Protein AF-A0A5B9TEE9-F1 (afdb_monomer_lite)

pLDDT: mean 95.25, std 2.34, range [83.38, 97.81]

Structure (mmCIF, N/CA/C/O backbone):
data_AF-A0A5B9TEE9-F1
#
_entry.id   AF-A0A5B9TEE9-F1
#
loop_
_atom_site.group_PDB
_atom_site.id
_atom_site.type_symbol
_atom_site.label_atom_id
_atom_site.label_alt_id
_atom_site.label_comp_id
_atom_site.label_asym_id
_atom_site.label_entity_id
_atom_site.label_seq_id
_atom_site.pdbx_PDB_ins_code
_atom_site.Cartn_x
_atom_site.Cartn_y
_atom_site.Cartn_z
_atom_site.occupancy
_atom_site.B_iso_or_equiv
_atom_site.auth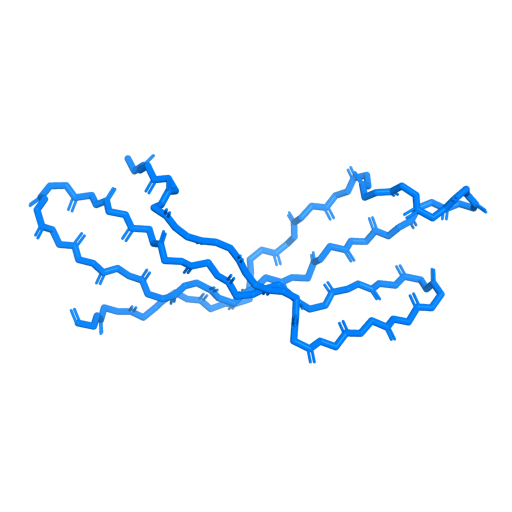_seq_id
_atom_site.auth_comp_id
_atom_site.auth_asym_id
_atom_site.auth_atom_id
_atom_site.pdbx_PDB_model_num
ATOM 1 N N . MET A 1 1 ? -13.591 6.781 0.684 1.00 83.38 1 MET A N 1
ATOM 2 C CA . MET A 1 1 ? -12.202 6.606 1.148 1.00 83.38 1 MET A CA 1
ATOM 3 C C . MET A 1 1 ? -11.304 7.657 0.505 1.00 83.38 1 MET A C 1
ATOM 5 O O . MET A 1 1 ? -11.313 7.783 -0.715 1.00 83.38 1 MET A O 1
ATOM 9 N N . VAL A 1 2 ? -10.585 8.441 1.311 1.00 92.62 2 VAL A N 1
ATOM 10 C CA . VAL A 1 2 ? -9.678 9.528 0.889 1.00 92.62 2 VAL A CA 1
ATOM 11 C C . VAL A 1 2 ? -8.270 9.230 1.402 1.00 92.62 2 VAL A C 1
ATOM 13 O O . VAL A 1 2 ? -8.122 8.732 2.515 1.00 92.62 2 VAL A O 1
ATOM 16 N N . VAL A 1 3 ? -7.243 9.525 0.605 1.00 93.50 3 VAL A N 1
ATOM 17 C CA . VAL A 1 3 ? -5.840 9.407 1.029 1.00 93.50 3 VAL A CA 1
ATOM 18 C C . VAL A 1 3 ? -5.469 10.636 1.863 1.00 93.50 3 VAL A C 1
ATOM 20 O O . VAL A 1 3 ? -5.570 11.757 1.373 1.00 93.50 3 VAL A O 1
ATOM 23 N N . GLU A 1 4 ? -5.069 10.425 3.116 1.00 93.62 4 GLU A N 1
ATOM 24 C CA . GLU A 1 4 ? -4.602 11.477 4.032 1.00 93.62 4 GLU A CA 1
ATOM 25 C C . GLU A 1 4 ? -3.078 11.651 3.933 1.00 93.62 4 GLU A C 1
ATOM 27 O O . GLU A 1 4 ? -2.588 12.773 3.853 1.00 93.62 4 GLU A O 1
ATOM 32 N N . GLU A 1 5 ? -2.332 10.543 3.882 1.00 94.56 5 GLU A N 1
ATOM 33 C CA . GLU A 1 5 ? -0.866 10.538 3.822 1.00 94.56 5 GLU A CA 1
ATOM 34 C C . GLU A 1 5 ? -0.360 9.370 2.966 1.00 94.56 5 GLU A C 1
ATOM 36 O O . GLU A 1 5 ? -0.985 8.308 2.928 1.00 94.56 5 GLU A O 1
ATOM 41 N N . THR A 1 6 ? 0.786 9.550 2.306 1.00 95.00 6 THR A N 1
ATOM 42 C CA . THR A 1 6 ? 1.513 8.492 1.589 1.00 95.00 6 THR A CA 1
ATOM 43 C C . THR A 1 6 ? 2.999 8.551 1.907 1.00 95.00 6 THR A C 1
ATOM 45 O O . THR A 1 6 ? 3.578 9.637 1.964 1.00 95.00 6 THR A O 1
ATOM 48 N N . ARG A 1 7 ? 3.628 7.386 2.046 1.00 95.94 7 ARG A N 1
ATOM 49 C CA . ARG A 1 7 ? 5.060 7.237 2.291 1.00 95.94 7 ARG A CA 1
ATOM 50 C C . ARG A 1 7 ? 5.622 6.045 1.528 1.00 95.94 7 ARG A C 1
ATOM 52 O O . ARG A 1 7 ? 5.102 4.936 1.638 1.00 95.94 7 ARG A O 1
ATOM 59 N N . ASP A 1 8 ? 6.752 6.254 0.870 1.00 95.31 8 ASP A N 1
ATOM 60 C CA . ASP A 1 8 ? 7.513 5.176 0.247 1.00 95.31 8 ASP A CA 1
ATOM 61 C C . ASP A 1 8 ? 8.375 4.483 1.310 1.00 95.31 8 ASP A C 1
ATOM 63 O O . ASP A 1 8 ? 9.155 5.118 2.022 1.00 95.31 8 ASP A O 1
ATOM 67 N N . LEU A 1 9 ? 8.195 3.172 1.465 1.00 94.44 9 LEU A N 1
ATOM 68 C CA . LEU A 1 9 ? 8.904 2.364 2.461 1.00 94.44 9 LEU A CA 1
ATOM 69 C C . LEU A 1 9 ? 10.168 1.720 1.897 1.00 94.44 9 LEU A C 1
ATOM 71 O O . LEU A 1 9 ? 11.170 1.592 2.597 1.00 94.44 9 LEU A O 1
ATOM 75 N N . ALA A 1 10 ? 10.093 1.259 0.653 1.00 93.19 10 ALA A N 1
ATOM 76 C CA . ALA A 1 10 ? 11.190 0.611 -0.044 1.00 93.19 10 ALA A CA 1
ATOM 77 C C . ALA A 1 10 ? 11.009 0.804 -1.544 1.00 93.19 10 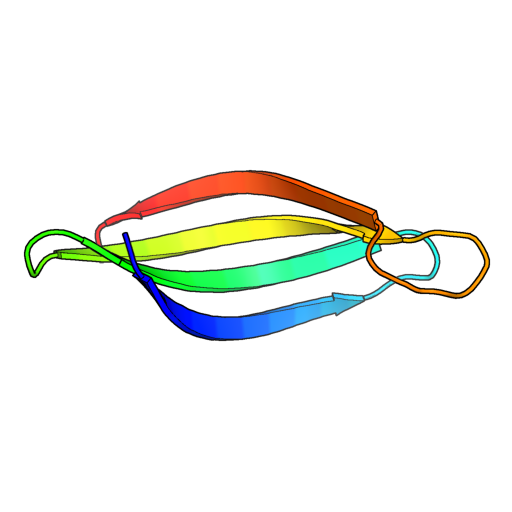ALA A C 1
ATOM 79 O O . ALA A 1 10 ? 9.900 0.672 -2.053 1.00 93.19 10 ALA A O 1
ATOM 80 N N . GLU A 1 11 ? 12.094 1.070 -2.255 1.00 93.81 11 GLU A N 1
ATOM 81 C CA . GLU A 1 11 ? 12.066 1.329 -3.687 1.00 93.81 11 GLU A CA 1
ATOM 82 C C . GLU A 1 11 ? 13.117 0.475 -4.393 1.00 93.81 11 GLU A C 1
ATOM 84 O O . GLU A 1 11 ? 14.247 0.320 -3.927 1.00 93.81 11 GLU A O 1
ATOM 89 N N . THR A 1 12 ? 12.723 -0.094 -5.524 1.00 92.31 12 THR A N 1
ATOM 90 C CA . THR A 1 12 ? 13.578 -0.844 -6.441 1.00 92.31 12 THR A CA 1
ATOM 91 C C . THR A 1 12 ? 13.372 -0.325 -7.867 1.00 92.31 12 THR A C 1
ATOM 93 O O . THR A 1 12 ? 12.567 0.587 -8.099 1.00 92.31 12 THR A O 1
ATOM 96 N N . ALA A 1 13 ? 14.104 -0.899 -8.826 1.00 91.00 13 ALA A N 1
ATOM 97 C CA . ALA A 1 13 ? 13.951 -0.567 -10.240 1.00 91.00 13 ALA A CA 1
ATOM 98 C C . ALA A 1 13 ? 12.536 -0.888 -10.753 1.00 91.00 13 ALA A C 1
ATOM 100 O O . ALA A 1 13 ? 11.930 -0.059 -11.420 1.00 91.00 13 ALA A O 1
ATOM 101 N N . ASP A 1 14 ? 11.989 -2.046 -10.374 1.00 93.50 14 ASP A N 1
ATOM 102 C CA . ASP A 1 14 ? 10.727 -2.554 -10.927 1.00 93.50 14 ASP A CA 1
ATOM 103 C C . ASP A 1 14 ? 9.500 -2.213 -10.066 1.00 93.50 14 ASP A C 1
ATOM 105 O O . ASP A 1 14 ? 8.360 -2.248 -10.537 1.00 93.50 14 ASP A O 1
ATOM 109 N N . CYS A 1 15 ? 9.696 -1.914 -8.778 1.00 94.81 15 CYS A N 1
ATOM 110 C CA . CYS A 1 15 ? 8.588 -1.654 -7.863 1.00 94.81 15 CYS A CA 1
ATOM 111 C C . CYS A 1 15 ? 8.940 -0.746 -6.679 1.00 94.81 15 CYS A C 1
ATOM 113 O O . CYS A 1 15 ? 10.101 -0.608 -6.293 1.00 94.81 15 CYS A O 1
ATOM 115 N N . VAL A 1 16 ? 7.910 -0.164 -6.067 1.00 96.94 16 VAL A N 1
ATOM 116 C CA . VAL A 1 16 ? 7.974 0.616 -4.826 1.00 96.94 16 VAL A CA 1
ATOM 117 C C . VAL A 1 16 ? 6.917 0.113 -3.844 1.00 96.94 16 VAL A C 1
ATOM 119 O O . VAL A 1 16 ? 5.771 -0.133 -4.213 1.00 96.94 16 VAL A O 1
ATOM 122 N N . VAL A 1 17 ? 7.296 -0.074 -2.585 1.00 97.06 17 VAL A N 1
ATOM 123 C CA . VAL A 1 17 ? 6.379 -0.374 -1.484 1.00 97.06 17 VAL A CA 1
ATOM 124 C C . VAL A 1 17 ? 5.894 0.945 -0.909 1.00 97.06 17 VAL A C 1
ATOM 126 O O . VAL A 1 17 ? 6.698 1.749 -0.442 1.00 97.06 17 VAL A O 1
ATOM 129 N N . ILE A 1 18 ? 4.581 1.138 -0.914 1.00 97.19 18 ILE A N 1
ATOM 130 C CA . ILE A 1 18 ? 3.920 2.375 -0.508 1.00 97.19 18 ILE A CA 1
ATOM 131 C C . ILE A 1 18 ? 3.050 2.069 0.705 1.00 97.19 18 ILE A C 1
ATOM 133 O O . ILE A 1 18 ? 2.235 1.144 0.692 1.00 97.19 18 ILE A O 1
ATOM 137 N N . GLU A 1 19 ? 3.206 2.864 1.752 1.00 97.38 19 GLU A N 1
ATOM 138 C CA . GLU A 1 19 ? 2.277 2.931 2.869 1.00 97.38 19 GLU A CA 1
ATOM 139 C C . GLU A 1 19 ? 1.390 4.162 2.705 1.00 97.38 19 GLU A C 1
ATOM 141 O O . GLU A 1 19 ? 1.885 5.255 2.440 1.00 97.38 19 GLU A O 1
ATOM 146 N N . ALA A 1 20 ? 0.082 3.998 2.866 1.00 96.62 20 ALA A N 1
ATOM 147 C CA . ALA A 1 20 ? -0.873 5.094 2.818 1.00 96.62 20 ALA A CA 1
ATOM 148 C C . ALA A 1 20 ? -1.766 5.093 4.059 1.00 96.62 20 ALA A C 1
ATOM 150 O O . ALA A 1 20 ? -2.235 4.038 4.496 1.00 96.62 20 ALA A O 1
ATOM 151 N N . ILE A 1 21 ? -2.034 6.278 4.603 1.00 97.12 21 ILE A N 1
ATOM 152 C CA . ILE A 1 21 ? -3.099 6.490 5.580 1.00 97.12 21 ILE A CA 1
ATOM 153 C C . ILE A 1 21 ? -4.347 6.903 4.816 1.00 97.12 21 ILE A C 1
ATOM 155 O O . ILE A 1 21 ? -4.353 7.895 4.087 1.00 97.12 21 ILE A O 1
ATOM 159 N N . LEU A 1 22 ? -5.402 6.118 4.970 1.00 95.94 22 LEU A N 1
ATOM 160 C CA . LEU A 1 22 ? -6.676 6.295 4.299 1.00 95.94 22 LEU A CA 1
ATOM 161 C C . LEU A 1 22 ? -7.751 6.609 5.336 1.00 95.94 22 LEU A C 1
ATOM 163 O O . LEU A 1 22 ? -7.800 5.973 6.387 1.00 95.94 22 LEU A O 1
ATOM 167 N N . VAL A 1 23 ? -8.633 7.553 5.029 1.00 96.31 23 VAL A N 1
ATOM 168 C CA . VAL A 1 23 ? -9.772 7.913 5.877 1.00 96.31 23 VAL A CA 1
ATOM 169 C C . VAL A 1 23 ? -11.068 7.544 5.171 1.00 96.31 23 VAL A C 1
ATOM 171 O O . VAL A 1 23 ? -11.273 7.889 4.003 1.00 96.31 23 VAL A O 1
ATOM 174 N N . ASP A 1 24 ? -11.952 6.851 5.880 1.00 95.56 24 ASP A N 1
ATOM 175 C CA . ASP A 1 24 ? -13.293 6.512 5.404 1.00 95.56 24 ASP A CA 1
ATOM 176 C C . ASP A 1 24 ? -14.277 6.518 6.572 1.00 95.56 24 ASP A C 1
ATOM 178 O O . ASP A 1 24 ? -14.013 5.889 7.593 1.00 95.56 24 ASP A O 1
ATOM 182 N N . ASP A 1 25 ? -15.372 7.272 6.453 1.00 93.94 25 ASP A N 1
ATOM 183 C CA . ASP A 1 25 ? -16.403 7.408 7.496 1.00 93.94 25 ASP A CA 1
ATOM 184 C C . ASP A 1 25 ? -15.860 7.708 8.912 1.00 93.94 25 ASP A C 1
ATOM 186 O O . ASP A 1 25 ? -16.351 7.210 9.923 1.00 93.94 25 ASP A O 1
ATOM 190 N N . GLY A 1 26 ? -14.815 8.541 8.996 1.00 92.81 26 GLY A N 1
ATOM 191 C CA . GLY A 1 26 ? -14.170 8.924 10.259 1.00 92.81 26 GLY A CA 1
ATOM 192 C C . GLY A 1 26 ? -13.219 7.872 10.843 1.00 92.81 26 GLY A C 1
ATOM 193 O O . GLY A 1 26 ? -12.595 8.125 11.872 1.00 92.81 26 GLY A O 1
ATOM 194 N N . LEU A 1 27 ? -13.069 6.722 10.184 1.00 96.25 27 LEU A N 1
ATOM 195 C CA . LEU A 1 27 ? -12.109 5.679 10.526 1.00 96.25 27 LEU A CA 1
ATOM 196 C C . LEU A 1 27 ? -10.816 5.847 9.728 1.00 96.25 27 LEU A C 1
ATOM 198 O O . LEU A 1 27 ? -10.837 6.285 8.575 1.00 96.25 27 LEU A O 1
ATOM 202 N N . ARG A 1 28 ? -9.688 5.475 10.341 1.00 96.56 28 ARG A N 1
ATOM 203 C CA . ARG A 1 28 ? -8.359 5.519 9.726 1.00 96.56 28 ARG A CA 1
ATOM 204 C C . ARG A 1 28 ? -7.854 4.123 9.430 1.00 96.56 28 ARG A C 1
ATOM 206 O O . ARG A 1 28 ? -7.919 3.229 10.265 1.00 96.56 28 ARG A O 1
ATOM 213 N N . TYR A 1 29 ? -7.294 3.960 8.246 1.00 97.12 29 TYR A N 1
ATOM 214 C CA . TYR A 1 29 ? -6.722 2.710 7.790 1.00 97.12 29 TYR A CA 1
ATOM 215 C C . TYR A 1 29 ? -5.293 2.942 7.345 1.00 97.12 29 TYR A C 1
ATOM 217 O O . TYR A 1 29 ? -5.001 3.885 6.616 1.00 97.12 29 TYR A O 1
ATOM 225 N N . ARG A 1 30 ? -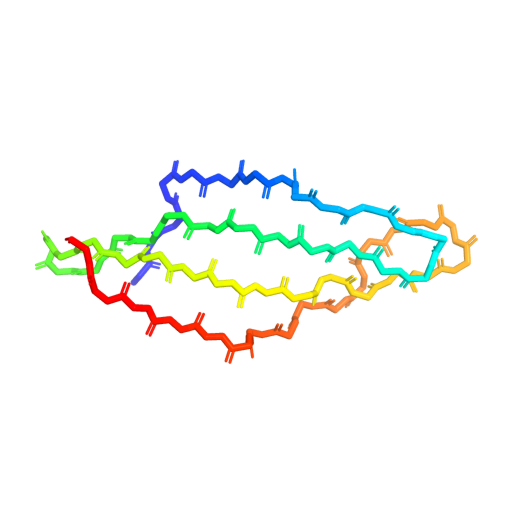4.408 2.036 7.732 1.00 97.06 30 ARG A N 1
ATOM 226 C CA . ARG A 1 30 ? -3.087 1.911 7.139 1.00 97.06 30 ARG A CA 1
ATOM 227 C C . ARG A 1 30 ? -3.159 0.888 6.018 1.00 97.06 30 ARG A C 1
ATOM 229 O O . ARG A 1 30 ? -3.426 -0.289 6.267 1.00 97.06 30 ARG A O 1
ATOM 236 N N . GLN A 1 31 ? -2.918 1.331 4.794 1.00 97.38 31 GLN A N 1
ATOM 237 C CA . GLN A 1 31 ? -2.818 0.471 3.626 1.00 97.38 31 GLN A CA 1
ATOM 238 C C . GLN A 1 31 ? -1.356 0.287 3.227 1.00 97.38 31 GLN A C 1
ATOM 240 O O . GLN A 1 31 ? -0.609 1.253 3.119 1.00 97.38 31 GLN A O 1
ATOM 245 N N . LEU A 1 32 ? -0.970 -0.964 2.989 1.00 97.69 32 LEU A N 1
ATOM 246 C CA . LEU A 1 32 ? 0.285 -1.327 2.342 1.00 97.69 32 LEU A CA 1
ATOM 247 C C . LEU A 1 32 ? -0.018 -1.747 0.912 1.00 97.69 32 LEU A C 1
ATOM 249 O O . LEU A 1 32 ? -0.852 -2.627 0.688 1.00 97.69 32 LEU A O 1
ATOM 253 N N . SER A 1 33 ? 0.694 -1.149 -0.030 1.00 97.50 33 SER A N 1
ATOM 254 C CA . SER A 1 33 ? 0.543 -1.378 -1.459 1.00 97.50 33 SER A CA 1
ATOM 255 C C . SER A 1 33 ? 1.904 -1.527 -2.123 1.00 97.50 33 SER A C 1
ATOM 257 O O . SER A 1 33 ? 2.920 -1.061 -1.612 1.00 97.50 33 SER A O 1
ATOM 259 N N . VAL A 1 34 ? 1.921 -2.157 -3.293 1.00 97.81 34 VAL A N 1
ATOM 260 C CA . VAL A 1 34 ? 3.077 -2.149 -4.190 1.00 97.81 34 VAL A CA 1
ATOM 261 C C . VAL A 1 34 ? 2.713 -1.392 -5.457 1.00 97.81 34 VAL A C 1
ATOM 263 O O . VAL A 1 34 ? 1.765 -1.755 -6.153 1.00 97.81 34 VAL A O 1
ATOM 266 N N . GLY A 1 35 ? 3.470 -0.338 -5.741 1.00 97.38 35 GLY A N 1
ATOM 267 C CA . GLY A 1 35 ? 3.518 0.321 -7.036 1.00 97.38 35 GLY A CA 1
ATOM 268 C C . GLY A 1 35 ? 4.444 -0.451 -7.972 1.00 97.38 35 GLY A C 1
ATOM 269 O O . GLY A 1 35 ? 5.607 -0.664 -7.646 1.00 97.38 35 GLY A O 1
ATOM 270 N N . ILE A 1 36 ? 3.934 -0.886 -9.118 1.00 97.06 36 ILE A N 1
ATOM 271 C CA . ILE A 1 36 ? 4.708 -1.489 -10.205 1.00 97.06 36 ILE A CA 1
ATOM 272 C C . ILE A 1 36 ? 5.115 -0.377 -11.163 1.00 97.06 36 ILE A C 1
ATOM 274 O O . ILE A 1 36 ? 4.263 0.426 -11.563 1.00 97.06 36 ILE A O 1
ATOM 278 N N . LYS A 1 37 ? 6.398 -0.351 -11.516 1.00 96.62 37 LYS A N 1
ATOM 279 C CA . LYS A 1 37 ? 6.986 0.657 -12.390 1.00 96.62 37 LYS A CA 1
ATOM 280 C C . LYS A 1 37 ? 7.091 0.173 -13.830 1.00 96.62 37 LYS A C 1
ATOM 282 O O . LYS A 1 37 ? 7.158 -1.031 -14.081 1.00 96.62 37 LYS A O 1
ATOM 287 N N . ASP A 1 38 ? 7.082 1.113 -14.764 1.00 95.25 38 ASP A N 1
ATOM 288 C CA . ASP A 1 38 ? 7.495 0.873 -16.143 1.00 95.25 38 ASP A CA 1
ATOM 289 C C . ASP A 1 38 ? 9.014 1.063 -16.326 1.00 95.25 38 ASP A C 1
ATOM 291 O O . ASP A 1 38 ? 9.758 1.310 -15.376 1.00 95.25 38 ASP A O 1
ATOM 295 N N . GLU A 1 39 ? 9.479 0.957 -17.571 1.00 93.56 39 GLU A N 1
ATOM 296 C CA . GLU A 1 39 ? 10.881 1.173 -17.949 1.00 93.56 39 GLU A CA 1
ATOM 297 C C . GLU A 1 39 ? 11.398 2.605 -17.702 1.00 93.56 39 GLU A C 1
ATOM 299 O O . GLU A 1 39 ? 12.610 2.804 -17.621 1.00 93.56 39 GLU A O 1
ATOM 304 N N . ASN A 1 40 ? 10.505 3.588 -17.535 1.00 93.44 40 ASN A N 1
ATOM 305 C CA . ASN A 1 40 ? 10.843 4.976 -17.214 1.00 93.44 40 ASN A CA 1
ATOM 306 C C . ASN A 1 40 ? 10.891 5.231 -15.697 1.00 93.44 40 ASN A C 1
ATOM 308 O O . ASN A 1 40 ? 11.336 6.295 -15.264 1.00 93.44 40 ASN A O 1
ATOM 312 N N . GLY A 1 41 ? 10.470 4.253 -14.887 1.00 91.44 41 GLY A N 1
ATOM 313 C CA . GLY A 1 41 ? 10.355 4.367 -13.436 1.00 91.44 41 GLY A CA 1
ATOM 314 C C . GLY A 1 41 ? 9.011 4.925 -12.962 1.00 91.44 41 GLY A C 1
ATOM 315 O O . GLY A 1 41 ? 8.830 5.099 -11.754 1.00 91.44 41 GLY A O 1
ATOM 316 N N . ASP A 1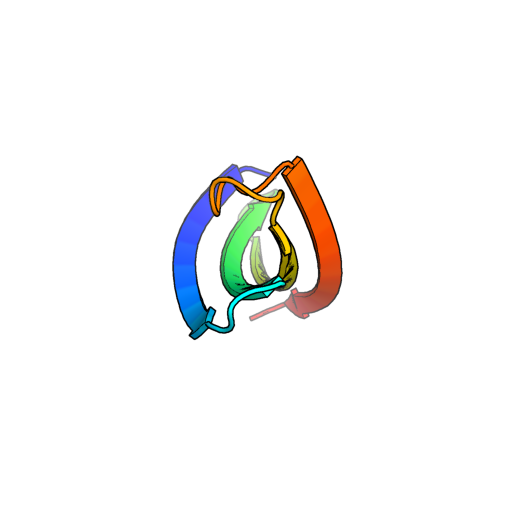 42 ? 8.067 5.167 -13.875 1.00 94.88 42 ASP A N 1
ATOM 317 C CA . ASP A 1 42 ? 6.737 5.681 -13.563 1.00 94.88 42 ASP A CA 1
ATOM 318 C C . ASP A 1 42 ? 5.845 4.568 -13.008 1.00 94.88 42 ASP A C 1
ATOM 320 O O . ASP A 1 42 ? 5.816 3.444 -13.513 1.00 94.88 42 ASP A O 1
ATOM 324 N N . ILE A 1 43 ? 5.069 4.872 -11.964 1.00 95.25 43 ILE A N 1
ATOM 325 C CA . ILE A 1 43 ? 4.141 3.902 -11.372 1.00 95.25 43 ILE A CA 1
ATOM 326 C C . ILE A 1 43 ? 2.926 3.747 -12.289 1.00 95.25 43 ILE A C 1
ATOM 328 O O . ILE A 1 43 ? 2.049 4.609 -12.340 1.00 95.25 43 ILE A O 1
ATOM 332 N N . ILE A 1 44 ? 2.833 2.602 -12.961 1.00 96.62 44 ILE A N 1
ATOM 333 C CA . ILE A 1 44 ? 1.735 2.284 -13.886 1.00 96.62 44 ILE A CA 1
ATOM 334 C C . ILE A 1 44 ? 0.614 1.474 -13.236 1.00 96.62 44 ILE A C 1
ATOM 336 O O . ILE A 1 44 ? -0.492 1.381 -13.773 1.00 96.62 44 ILE A O 1
ATOM 340 N N . ARG A 1 45 ? 0.876 0.854 -12.080 1.00 96.31 45 ARG A N 1
ATOM 341 C CA . ARG A 1 45 ? -0.119 0.053 -11.362 1.00 96.31 45 ARG A CA 1
ATOM 342 C C . ARG A 1 45 ? 0.153 0.046 -9.870 1.00 96.31 45 ARG A C 1
ATOM 344 O O . ARG A 1 45 ? 1.278 -0.190 -9.458 1.00 96.31 45 ARG A O 1
ATOM 351 N N . ILE A 1 46 ? -0.894 0.196 -9.065 1.00 95.31 46 ILE A N 1
ATOM 352 C CA . ILE A 1 46 ? -0.830 0.023 -7.611 1.00 95.31 46 ILE A CA 1
ATOM 353 C C . ILE A 1 46 ? -1.637 -1.218 -7.239 1.00 95.31 46 ILE A C 1
ATOM 355 O O . ILE A 1 46 ? -2.792 -1.365 -7.642 1.00 95.31 46 ILE A O 1
ATOM 359 N N . VAL A 1 47 ? -1.019 -2.128 -6.491 1.00 96.69 47 VAL A N 1
ATOM 360 C CA . VAL A 1 47 ? -1.649 -3.349 -5.988 1.00 96.69 47 VAL A CA 1
ATOM 361 C C . VAL A 1 47 ? -1.701 -3.269 -4.462 1.00 96.69 47 VAL A C 1
ATOM 363 O O . VAL A 1 47 ? -0.643 -3.307 -3.832 1.00 96.69 47 VAL A O 1
ATOM 366 N N . PRO A 1 48 ? -2.893 -3.159 -3.848 1.00 95.31 48 PRO A N 1
ATOM 367 C CA . PRO A 1 48 ? -3.009 -3.204 -2.398 1.00 95.31 48 PRO A CA 1
ATOM 368 C C . PRO A 1 48 ? -2.680 -4.613 -1.896 1.00 95.31 48 PRO A C 1
ATOM 370 O O . PRO A 1 48 ? -3.195 -5.605 -2.411 1.00 95.31 48 PRO A O 1
ATOM 373 N N . ILE A 1 49 ? -1.816 -4.697 -0.888 1.00 95.75 49 ILE A N 1
ATOM 374 C CA . ILE A 1 49 ? -1.419 -5.948 -0.226 1.00 95.75 49 ILE A CA 1
ATOM 375 C C . ILE A 1 49 ? -2.243 -6.154 1.039 1.00 95.75 49 ILE A C 1
ATOM 377 O O . ILE A 1 49 ? -2.727 -7.251 1.305 1.00 95.75 49 ILE A O 1
ATOM 381 N N . SER A 1 50 ? -2.368 -5.105 1.847 1.00 96.75 50 SER A N 1
ATOM 382 C CA . SER A 1 50 ? -3.023 -5.178 3.148 1.00 96.75 50 SER A CA 1
ATOM 383 C C . SER A 1 50 ? -3.659 -3.845 3.494 1.00 96.75 50 SER A C 1
ATOM 385 O O . SER A 1 50 ? -3.183 -2.790 3.083 1.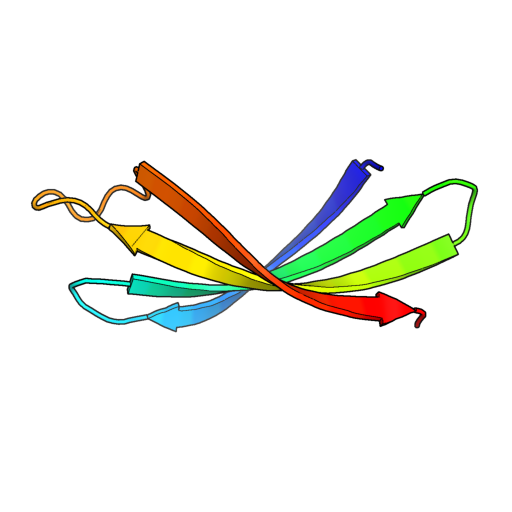00 96.75 50 SER A O 1
ATOM 387 N N . THR A 1 51 ? -4.75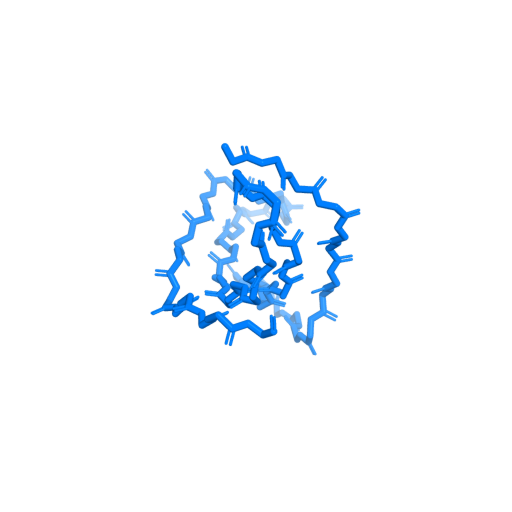4 -3.876 4.241 1.00 95.94 51 THR A N 1
ATOM 388 C CA . THR A 1 51 ? -5.405 -2.686 4.790 1.00 95.94 51 THR A CA 1
ATOM 389 C C . THR A 1 51 ? -5.854 -3.014 6.203 1.00 95.94 51 THR A C 1
ATOM 391 O O . THR A 1 51 ? -6.591 -3.975 6.413 1.00 95.94 51 THR A O 1
ATOM 394 N N . VAL A 1 52 ? -5.369 -2.244 7.172 1.00 97.25 52 VAL A N 1
ATOM 395 C CA . VAL A 1 52 ? -5.594 -2.481 8.601 1.00 97.25 52 VAL A CA 1
ATOM 396 C C . VAL A 1 52 ? -6.169 -1.217 9.225 1.00 97.25 52 VAL A C 1
ATOM 398 O O . VAL A 1 52 ? -5.663 -0.128 8.970 1.00 97.25 52 VAL A O 1
ATOM 401 N N . LEU A 1 53 ? -7.221 -1.360 10.028 1.00 96.56 53 LEU A N 1
ATOM 402 C CA . LEU A 1 53 ? -7.795 -0.270 10.821 1.00 96.56 53 LEU A CA 1
ATOM 403 C C . LEU A 1 53 ? -6.818 0.131 11.942 1.00 96.56 53 LEU A C 1
ATOM 405 O O . LEU A 1 53 ? -6.283 -0.754 12.614 1.00 96.56 53 LEU A O 1
ATOM 409 N N . ILE A 1 54 ? -6.595 1.434 12.138 1.00 94.81 54 ILE A N 1
ATOM 410 C CA . ILE A 1 54 ? -5.664 1.993 13.138 1.00 94.81 54 ILE A CA 1
ATOM 411 C C . ILE A 1 54 ? -6.317 3.033 14.047 1.00 94.81 54 ILE A C 1
ATOM 413 O O . ILE A 1 54 ? -7.316 3.659 13.627 1.00 94.81 54 ILE A O 1
#

Foldseek 3Di:
DAWPDKDFDDDDQFKTWMWTWDDDPNWTKIWIWIFGADNVRDRPDIGTDDIGTD

Sequence (54 aa):
MVVEETRDLAETADCVVIEAILVDDGLRYRQLSVGIKDENGDIIRIVPISTVLI

Secondary structure (DSSP, 8-state):
-EEEEEEEEEE-SSEEEEEEEEEETTEEEEEEEEEEE-TTS-EEEEEEEEEEE-

Radius of gyration: 11.9 Å; chains: 1; bounding box: 30×17×31 Å